Protein AF-A0A661P5J9-F1 (afdb_monomer_lite)

Foldseek 3Di:
DDDDPDDPLLVCLQVLHQPCPPPPCSPDCNRPCNVRSFHDDPCGPPDDDDDPD

Sequence (53 aa):
MARYTGPVCRMCRRENTKLFLKGDRCYTDKCALERRNYAPGQHGQGRIKVSDY

Structure (mmCIF, N/CA/C/O backbone):
data_AF-A0A661P5J9-F1
#
_entry.id   AF-A0A661P5J9-F1
#
loop_
_atom_site.group_PDB
_atom_site.id
_atom_site.type_symbol
_atom_site.label_atom_id
_atom_site.label_alt_id
_atom_site.label_comp_id
_atom_site.label_asym_id
_atom_site.label_entity_id
_atom_site.label_seq_id
_atom_site.pdbx_PDB_ins_code
_atom_site.Cartn_x
_atom_site.Cartn_y
_atom_site.Cartn_z
_atom_site.occupancy
_atom_site.B_iso_or_equiv
_atom_site.auth_seq_id
_atom_site.auth_comp_id
_atom_site.auth_asym_id
_atom_site.auth_atom_id
_atom_site.pdbx_PDB_model_num
ATOM 1 N N . MET A 1 1 ? -12.137 -13.520 -18.439 1.00 57.72 1 MET A N 1
ATOM 2 C CA . MET A 1 1 ? -11.414 -12.402 -17.787 1.00 57.72 1 MET A CA 1
ATOM 3 C C . MET A 1 1 ? -10.735 -12.918 -16.529 1.00 57.72 1 MET A C 1
ATOM 5 O O . MET A 1 1 ? -11.428 -13.430 -15.659 1.00 57.72 1 MET A O 1
ATOM 9 N N . ALA A 1 2 ? -9.408 -12.826 -16.436 1.00 84.44 2 ALA A N 1
ATOM 10 C CA . ALA A 1 2 ? -8.674 -13.255 -15.246 1.00 84.44 2 ALA A CA 1
ATOM 11 C C . ALA A 1 2 ? -8.623 -12.111 -14.222 1.00 84.44 2 ALA A C 1
ATOM 13 O O . ALA A 1 2 ? -8.215 -11.000 -14.551 1.00 84.44 2 ALA A O 1
ATOM 14 N N . ARG A 1 3 ? -9.061 -12.371 -12.987 1.00 88.50 3 ARG A N 1
ATOM 15 C CA . ARG A 1 3 ? -8.938 -11.433 -11.861 1.00 88.50 3 ARG A CA 1
ATOM 16 C C . ARG A 1 3 ? -7.701 -11.787 -11.042 1.00 88.50 3 ARG A C 1
ATOM 18 O O . ARG A 1 3 ? -7.359 -12.959 -10.913 1.00 88.50 3 ARG A O 1
ATOM 25 N N . TYR A 1 4 ? -7.056 -10.784 -10.4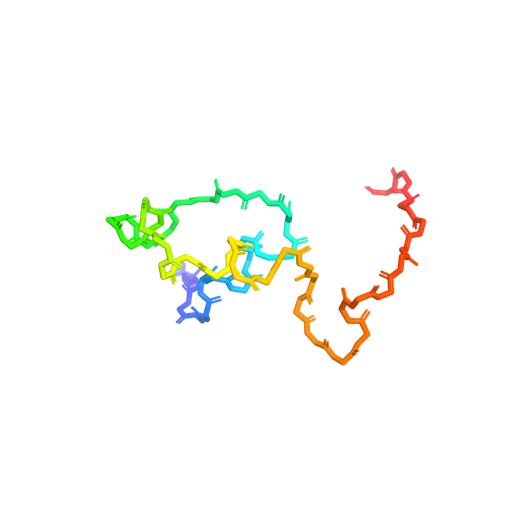55 1.00 89.38 4 TYR A N 1
ATOM 26 C CA . TYR A 1 4 ? -5.945 -11.017 -9.538 1.00 89.38 4 TYR A CA 1
ATOM 27 C C . TYR A 1 4 ? -6.456 -11.570 -8.199 1.00 89.38 4 TYR A C 1
ATOM 29 O O . TYR A 1 4 ? -7.189 -10.890 -7.486 1.00 89.38 4 TYR A O 1
ATOM 37 N N . THR A 1 5 ? -6.043 -12.787 -7.843 1.00 91.56 5 THR A N 1
ATOM 38 C CA . THR A 1 5 ? -6.406 -13.475 -6.583 1.00 91.56 5 THR A CA 1
ATOM 39 C C . THR A 1 5 ? -5.258 -13.539 -5.572 1.00 91.56 5 THR A C 1
ATOM 41 O O . THR A 1 5 ? -5.380 -14.151 -4.513 1.00 91.56 5 THR A O 1
ATOM 44 N N . GLY A 1 6 ? -4.124 -12.912 -5.887 1.00 92.25 6 GLY A N 1
ATOM 45 C CA . GLY A 1 6 ? -2.941 -12.915 -5.038 1.00 92.25 6 GLY A CA 1
ATOM 46 C C . GLY A 1 6 ? -3.030 -11.975 -3.823 1.00 92.25 6 GLY A C 1
ATOM 47 O O . GLY A 1 6 ? -4.076 -11.406 -3.500 1.00 92.25 6 GLY A O 1
ATOM 48 N N . PRO A 1 7 ? -1.903 -11.758 -3.124 1.00 93.38 7 PRO A N 1
ATOM 49 C CA . PRO A 1 7 ? -1.859 -10.938 -1.917 1.00 93.38 7 PRO A CA 1
ATOM 50 C C . PRO A 1 7 ? -2.089 -9.442 -2.201 1.00 93.38 7 PRO A C 1
ATOM 52 O O . PRO A 1 7 ? -1.158 -8.698 -2.488 1.00 93.38 7 PRO A O 1
ATOM 55 N N . VAL A 1 8 ? -3.317 -8.960 -2.003 1.00 94.38 8 VAL A N 1
ATOM 56 C CA . VAL A 1 8 ? -3.716 -7.558 -2.268 1.00 94.38 8 VAL A CA 1
ATOM 57 C C . VAL A 1 8 ? -2.941 -6.499 -1.469 1.00 94.38 8 VAL A C 1
ATOM 59 O O . VAL A 1 8 ? -2.594 -5.451 -2.000 1.00 94.38 8 VAL A O 1
ATOM 62 N N . CYS A 1 9 ? -2.568 -6.773 -0.211 1.00 95.00 9 CYS A N 1
ATOM 63 C CA . CYS A 1 9 ? -1.773 -5.827 0.589 1.00 95.00 9 CYS A CA 1
ATOM 64 C C . CYS A 1 9 ? -0.353 -5.619 0.035 1.00 95.00 9 CYS A C 1
ATOM 66 O O . CYS A 1 9 ? 0.319 -4.668 0.432 1.00 95.00 9 CYS A O 1
ATOM 68 N N . ARG A 1 10 ? 0.119 -6.515 -0.846 1.00 94.69 10 ARG A N 1
ATOM 69 C CA . ARG A 1 10 ? 1.391 -6.363 -1.558 1.00 94.69 10 ARG A CA 1
ATOM 70 C C . ARG A 1 10 ? 1.325 -5.204 -2.548 1.00 94.69 10 ARG A C 1
ATOM 72 O O . ARG A 1 10 ? 2.318 -4.501 -2.674 1.00 94.69 10 ARG A O 1
ATOM 79 N N . MET A 1 11 ? 0.171 -4.997 -3.188 1.00 94.56 11 MET A N 1
ATOM 80 C CA . MET A 1 11 ? -0.032 -3.895 -4.129 1.00 94.56 11 MET A CA 1
ATOM 81 C C . MET A 1 11 ? 0.018 -2.551 -3.416 1.00 94.56 11 MET A C 1
ATOM 83 O O . MET A 1 11 ? 0.836 -1.723 -3.779 1.00 94.56 11 MET A O 1
ATOM 87 N N . CYS A 1 12 ? -0.727 -2.379 -2.316 1.00 95.44 12 CYS A N 1
ATOM 88 C CA . CYS A 1 12 ? -0.691 -1.126 -1.547 1.00 95.44 12 CYS A CA 1
ATOM 89 C C . CYS A 1 12 ? 0.738 -0.737 -1.127 1.00 95.44 12 CYS A C 1
ATOM 91 O O . CYS A 1 12 ? 1.109 0.428 -1.156 1.00 95.44 12 CYS A O 1
ATOM 93 N N . ARG A 1 13 ? 1.559 -1.729 -0.749 1.00 94.94 13 ARG A N 1
ATOM 94 C CA . ARG A 1 13 ? 2.962 -1.512 -0.365 1.00 94.94 13 ARG A CA 1
ATOM 95 C C . ARG A 1 13 ? 3.891 -1.246 -1.549 1.00 94.94 13 ARG A C 1
ATOM 97 O O . ARG A 1 13 ? 4.949 -0.673 -1.348 1.00 94.94 13 ARG A O 1
ATOM 104 N N . ARG A 1 14 ? 3.552 -1.713 -2.752 1.00 94.06 14 ARG A N 1
ATOM 105 C CA . ARG A 1 14 ? 4.321 -1.432 -3.971 1.00 94.06 14 ARG A CA 1
ATOM 106 C C . ARG A 1 14 ? 4.033 -0.021 -4.478 1.00 94.06 14 ARG A C 1
ATOM 108 O O . ARG A 1 14 ? 4.973 0.674 -4.833 1.00 94.06 14 ARG A O 1
ATOM 115 N N . GLU A 1 15 ? 2.770 0.383 -4.414 1.00 93.31 15 GLU A N 1
ATOM 116 C CA . GLU A 1 15 ? 2.281 1.699 -4.840 1.00 93.31 1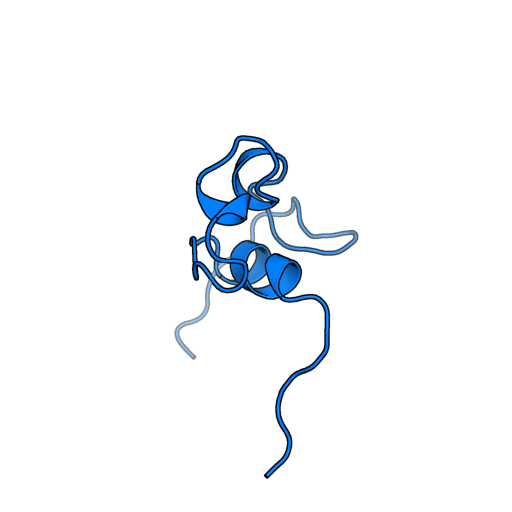5 GLU A CA 1
ATOM 117 C C . GLU A 1 15 ? 2.447 2.791 -3.770 1.00 93.31 15 GLU A C 1
ATOM 119 O O . GLU A 1 15 ? 2.029 3.924 -3.984 1.00 93.31 15 GLU A O 1
ATOM 124 N N . ASN A 1 16 ? 3.003 2.460 -2.594 1.00 91.00 16 ASN A N 1
ATOM 125 C CA . ASN A 1 16 ? 3.166 3.359 -1.440 1.00 91.00 16 ASN A CA 1
ATOM 126 C C . ASN A 1 16 ? 1.895 4.154 -1.061 1.00 91.00 16 ASN A C 1
ATOM 128 O O . ASN A 1 16 ? 1.973 5.243 -0.498 1.00 91.00 16 ASN A O 1
ATOM 132 N N . THR A 1 17 ? 0.710 3.607 -1.349 1.00 92.88 17 THR A N 1
ATOM 133 C CA . THR A 1 17 ? -0.588 4.272 -1.163 1.00 92.88 17 THR A CA 1
ATOM 134 C C . THR A 1 17 ? -1.658 3.276 -0.704 1.00 92.88 17 THR A C 1
ATOM 136 O O . THR A 1 17 ? -1.602 2.070 -0.977 1.00 92.88 17 THR A O 1
ATOM 139 N N . LYS A 1 18 ? -2.659 3.750 0.055 1.00 93.94 18 LYS A N 1
ATOM 140 C CA . LYS A 1 18 ? -3.783 2.904 0.490 1.00 93.94 18 LYS A CA 1
ATOM 141 C C . LYS A 1 18 ? -4.772 2.721 -0.662 1.00 93.94 18 LYS A C 1
ATOM 143 O O . LYS A 1 18 ? -5.554 3.612 -0.952 1.00 93.94 18 LYS A O 1
ATOM 148 N N . LEU A 1 19 ? -4.787 1.522 -1.244 1.00 93.56 19 LEU A N 1
ATOM 149 C CA . LEU A 1 19 ? -5.749 1.136 -2.291 1.00 93.56 19 LEU A CA 1
ATOM 150 C C . LEU A 1 19 ? -7.081 0.582 -1.744 1.00 93.56 19 LEU A C 1
ATOM 152 O O . LEU A 1 19 ? -7.952 0.205 -2.515 1.00 93.56 19 LEU A O 1
ATOM 156 N N . PHE A 1 20 ? -7.218 0.435 -0.421 1.00 93.69 20 PHE A N 1
ATOM 157 C CA . PHE A 1 20 ? -8.429 -0.062 0.262 1.00 93.69 20 PHE A CA 1
ATOM 158 C C . PHE A 1 20 ? -9.000 -1.415 -0.226 1.00 93.69 20 PHE A C 1
ATOM 160 O O . PHE A 1 20 ? -10.130 -1.773 0.089 1.00 93.69 20 PHE A O 1
ATOM 167 N N . LEU A 1 21 ? -8.182 -2.253 -0.876 1.00 93.06 21 LEU A N 1
ATOM 168 C CA . LEU A 1 21 ? -8.578 -3.565 -1.424 1.00 93.06 21 LEU A CA 1
ATOM 169 C C . LEU A 1 21 ? -8.997 -4.623 -0.377 1.00 93.06 21 LEU A C 1
ATOM 171 O O . LEU A 1 21 ? -9.400 -5.722 -0.747 1.00 93.06 21 LEU A O 1
ATOM 175 N N . LYS A 1 22 ? -8.855 -4.341 0.927 1.00 91.50 22 LYS A N 1
ATOM 176 C CA . LYS A 1 22 ? -9.316 -5.216 2.025 1.00 91.50 22 LYS A CA 1
ATOM 177 C C . LYS A 1 22 ? -10.463 -4.620 2.854 1.00 91.50 22 LYS A C 1
ATOM 179 O O . LYS A 1 22 ? -10.768 -5.189 3.901 1.00 91.50 22 LYS A O 1
ATOM 184 N N . GLY A 1 23 ? -11.058 -3.502 2.430 1.00 91.38 23 GLY A N 1
ATOM 185 C CA . GLY A 1 23 ? -12.148 -2.846 3.162 1.00 91.38 23 GLY A CA 1
ATOM 186 C C . GLY A 1 23 ? -11.749 -2.494 4.598 1.00 91.38 23 GLY A C 1
ATOM 187 O O . GLY A 1 23 ? -10.701 -1.884 4.813 1.00 91.38 23 GLY A O 1
ATOM 188 N N . ASP A 1 24 ? -12.532 -2.952 5.576 1.00 92.69 24 ASP A N 1
ATOM 189 C CA . ASP A 1 24 ? -12.424 -2.610 7.006 1.00 92.69 24 ASP A CA 1
ATOM 190 C C . ASP A 1 24 ? -11.014 -2.747 7.584 1.00 92.69 24 ASP A C 1
ATOM 192 O O . ASP A 1 24 ? -10.535 -1.893 8.331 1.00 92.69 24 ASP A O 1
ATOM 196 N N . ARG A 1 25 ? -10.274 -3.787 7.181 1.00 91.25 25 ARG A N 1
ATOM 197 C CA . ARG A 1 25 ? -8.905 -4.001 7.669 1.00 91.25 25 ARG A CA 1
ATOM 198 C C . ARG A 1 25 ? -7.969 -2.839 7.318 1.00 91.25 25 ARG A C 1
ATOM 200 O O . ARG A 1 25 ? -7.011 -2.602 8.055 1.00 91.25 25 ARG A O 1
ATOM 207 N N . CYS A 1 26 ? -8.202 -2.139 6.209 1.00 93.69 26 CYS A N 1
ATOM 208 C CA . CYS A 1 26 ? -7.366 -1.023 5.762 1.00 93.69 26 CYS A CA 1
ATOM 209 C C . CYS A 1 26 ? -7.475 0.221 6.656 1.00 93.69 26 CYS A C 1
ATOM 211 O O . CYS A 1 26 ? -6.552 1.038 6.630 1.00 93.69 26 CYS A O 1
ATOM 213 N N . TYR A 1 27 ? -8.540 0.333 7.457 1.00 93.88 27 TYR A N 1
ATOM 214 C CA . TYR A 1 27 ? -8.741 1.420 8.423 1.00 93.88 27 TYR A CA 1
ATOM 215 C C . TYR A 1 27 ? -8.154 1.121 9.806 1.00 93.88 27 TYR A C 1
ATOM 217 O O . TYR A 1 27 ? -8.057 2.012 10.638 1.00 93.88 27 TYR A O 1
ATOM 225 N N . THR A 1 28 ? -7.740 -0.122 10.051 1.00 93.31 28 THR A N 1
ATOM 226 C CA . THR A 1 28 ? -7.138 -0.540 11.326 1.00 93.31 28 THR A CA 1
ATOM 227 C C . THR A 1 28 ? -5.610 -0.490 11.287 1.00 93.31 28 THR A C 1
ATOM 229 O O . THR A 1 28 ? -4.999 -0.622 10.222 1.00 93.31 28 THR A O 1
ATOM 232 N N . ASP A 1 29 ? -4.978 -0.503 12.463 1.00 92.75 29 ASP A N 1
ATOM 233 C CA . ASP A 1 29 ? -3.515 -0.613 12.631 1.00 92.75 29 ASP A CA 1
ATOM 234 C C . ASP A 1 29 ? -2.934 -1.939 12.104 1.00 92.75 29 ASP A C 1
ATOM 236 O O . ASP A 1 29 ? -1.724 -2.125 11.958 1.00 92.75 29 ASP A O 1
ATOM 240 N N . LYS A 1 30 ? -3.802 -2.905 11.770 1.00 92.31 30 LYS A N 1
ATOM 241 C CA . LYS A 1 30 ? -3.414 -4.170 11.128 1.00 92.31 30 LYS A CA 1
ATOM 242 C C . LYS A 1 30 ? -3.172 -4.014 9.621 1.00 92.31 30 LYS A C 1
ATOM 244 O O . LYS A 1 30 ? -2.867 -5.017 8.949 1.00 92.31 30 LYS A O 1
ATOM 249 N N . CYS A 1 31 ? -3.328 -2.808 9.073 1.00 95.00 31 CYS A N 1
ATOM 250 C CA . CYS A 1 31 ? -2.998 -2.489 7.694 1.00 95.00 31 CYS A CA 1
ATOM 251 C C . CYS A 1 31 ? -1.498 -2.698 7.435 1.00 95.00 31 CYS A C 1
ATOM 253 O O . CYS A 1 31 ? -0.631 -2.336 8.227 1.00 95.00 31 CYS A O 1
ATOM 255 N N . ALA A 1 32 ? -1.174 -3.323 6.302 1.00 93.06 32 ALA A N 1
ATOM 256 C CA . ALA A 1 32 ? 0.212 -3.635 5.972 1.00 93.06 32 ALA A CA 1
ATOM 257 C C . ALA A 1 32 ? 1.039 -2.388 5.633 1.00 93.06 32 ALA A C 1
ATOM 259 O O . ALA A 1 32 ? 2.259 -2.463 5.740 1.00 93.06 32 ALA A O 1
ATOM 260 N N . LEU A 1 33 ? 0.3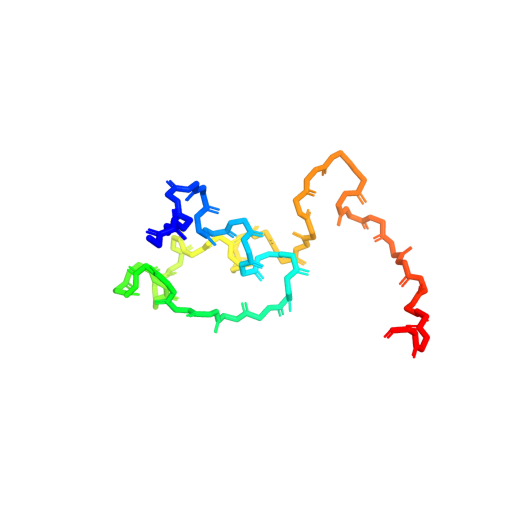83 -1.296 5.223 1.00 93.69 33 LEU A N 1
ATOM 261 C CA . LEU A 1 33 ? 1.040 -0.035 4.894 1.00 93.69 33 LEU A CA 1
ATOM 262 C C . LEU A 1 33 ? 1.520 0.678 6.162 1.00 93.69 33 LEU A C 1
ATOM 264 O O . LEU A 1 33 ? 2.701 0.974 6.254 1.00 93.69 33 LEU A O 1
ATOM 268 N N . GLU A 1 34 ? 0.654 0.815 7.172 1.00 93.25 34 GLU A N 1
ATOM 269 C CA . GLU A 1 34 ? 1.006 1.415 8.473 1.00 93.25 34 GLU A CA 1
ATOM 270 C C . GLU A 1 34 ? 2.190 0.699 9.130 1.00 93.25 34 GLU A C 1
ATOM 272 O O . GLU A 1 34 ? 3.142 1.312 9.599 1.00 93.25 34 GLU A O 1
ATOM 277 N N . ARG A 1 35 ? 2.179 -0.639 9.105 1.00 92.94 35 ARG A N 1
ATOM 278 C CA . ARG A 1 35 ? 3.234 -1.444 9.738 1.00 92.94 35 ARG A CA 1
ATOM 279 C C . ARG A 1 35 ? 4.518 -1.535 8.913 1.00 92.94 35 ARG A C 1
ATOM 281 O O . ARG A 1 35 ? 5.575 -1.828 9.464 1.00 92.94 35 ARG A O 1
ATOM 288 N N . ARG A 1 36 ? 4.426 -1.436 7.584 1.00 92.81 36 ARG A N 1
ATOM 289 C CA . ARG A 1 36 ? 5.536 -1.673 6.644 1.00 92.81 36 ARG A CA 1
ATOM 290 C C . ARG A 1 36 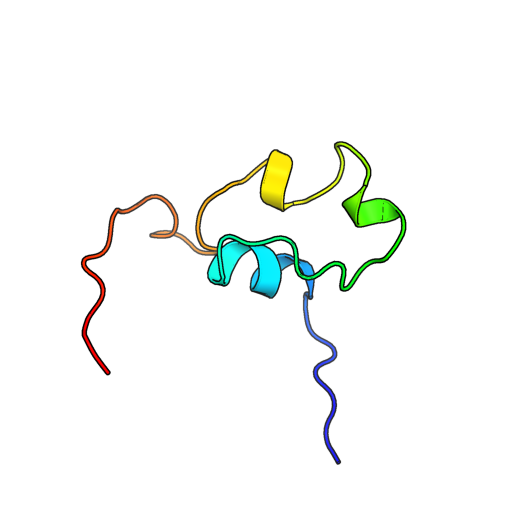? 5.396 -0.769 5.423 1.00 92.81 36 ARG A C 1
ATOM 292 O O . ARG A 1 36 ? 5.094 -1.249 4.324 1.00 92.81 36 ARG A O 1
ATOM 299 N N . ASN A 1 37 ? 5.648 0.520 5.632 1.00 91.19 37 ASN A N 1
ATOM 300 C CA . ASN A 1 37 ? 5.575 1.562 4.607 1.00 91.19 37 ASN A CA 1
ATOM 301 C C . ASN A 1 37 ? 6.804 1.556 3.676 1.00 91.19 37 ASN A C 1
ATOM 303 O O . ASN A 1 37 ? 7.572 2.509 3.607 1.00 91.19 37 ASN A O 1
ATOM 307 N N . TYR A 1 38 ? 7.053 0.412 3.049 1.00 93.19 38 TYR A N 1
ATOM 308 C CA . TYR A 1 38 ? 8.129 0.197 2.090 1.00 93.19 38 TYR A CA 1
ATOM 309 C C . TYR A 1 38 ? 7.765 -0.973 1.176 1.00 93.19 38 TYR A C 1
ATOM 311 O O . TYR A 1 38 ? 6.960 -1.848 1.551 1.00 93.19 38 TYR A O 1
ATOM 319 N N . ALA A 1 39 ? 8.393 -1.015 0.002 1.00 94.00 39 ALA A N 1
ATOM 320 C CA . ALA A 1 39 ? 8.092 -1.987 -1.036 1.00 94.00 39 ALA A CA 1
ATOM 321 C C . ALA A 1 39 ? 8.247 -3.443 -0.540 1.00 94.00 39 ALA A C 1
ATOM 323 O O . ALA A 1 39 ? 9.014 -3.741 0.379 1.00 94.00 39 ALA A O 1
ATOM 324 N N . PRO A 1 40 ? 7.493 -4.399 -1.103 1.00 94.50 40 PRO A N 1
ATOM 325 C CA . PRO A 1 40 ? 7.644 -5.809 -0.761 1.00 94.50 40 PRO A CA 1
ATOM 326 C C . PRO A 1 40 ? 8.925 -6.410 -1.367 1.00 94.50 40 PRO A C 1
ATOM 328 O O . PRO A 1 40 ? 9.248 -6.139 -2.520 1.00 94.50 40 PRO A O 1
ATOM 331 N N . GLY A 1 41 ? 9.586 -7.311 -0.632 1.00 93.06 41 GLY A N 1
ATOM 332 C CA . GLY A 1 41 ? 10.774 -8.056 -1.082 1.00 93.06 41 GLY A CA 1
ATOM 333 C C . GLY A 1 41 ? 12.046 -7.710 -0.300 1.00 93.06 41 GLY A C 1
ATOM 334 O O . GLY A 1 41 ? 12.032 -6.802 0.527 1.00 93.06 41 GLY A O 1
ATOM 335 N N . GLN A 1 42 ? 13.136 -8.438 -0.572 1.00 94.38 42 GLN A N 1
ATOM 336 C CA . GLN A 1 42 ? 14.424 -8.299 0.131 1.00 94.38 42 GLN A CA 1
ATOM 337 C C . GLN A 1 42 ? 15.012 -6.885 0.015 1.00 94.38 42 GLN A C 1
ATOM 339 O O . GLN A 1 42 ? 15.511 -6.334 0.988 1.00 94.38 42 GLN A O 1
ATOM 344 N N . HIS A 1 43 ? 14.895 -6.266 -1.160 1.00 94.00 43 HIS A N 1
ATOM 345 C CA . HIS A 1 43 ? 15.404 -4.915 -1.430 1.00 94.00 43 HIS A CA 1
ATOM 346 C C . HIS A 1 43 ? 14.361 -3.818 -1.191 1.00 94.00 43 HIS A C 1
ATOM 348 O O . HIS A 1 43 ? 14.547 -2.678 -1.603 1.00 94.00 43 HIS A O 1
ATOM 354 N N . GLY A 1 44 ? 13.246 -4.149 -0.536 1.00 90.75 44 GLY A N 1
ATOM 355 C CA . GLY A 1 44 ? 12.101 -3.254 -0.404 1.00 90.75 44 GLY A CA 1
ATOM 356 C C . GLY A 1 44 ?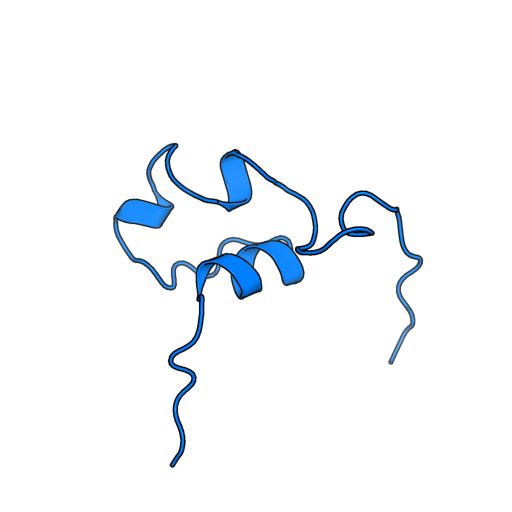 12.360 -1.974 0.394 1.00 90.75 44 GLY A C 1
ATOM 357 O O . GLY A 1 44 ? 11.618 -1.012 0.236 1.00 90.75 44 GLY A O 1
ATOM 358 N N . GLN A 1 45 ? 13.398 -1.964 1.235 1.00 91.38 45 GLN A N 1
ATOM 359 C CA . GLN A 1 45 ? 13.803 -0.804 2.039 1.00 91.38 45 GLN A CA 1
ATOM 360 C C . GLN A 1 45 ? 14.789 0.128 1.317 1.00 91.38 45 GLN A C 1
ATOM 362 O O . GLN A 1 45 ? 15.073 1.218 1.810 1.00 91.38 45 GLN A O 1
ATOM 367 N N . GLY A 1 46 ? 15.325 -0.287 0.166 1.00 89.50 46 GLY A N 1
ATOM 368 C CA . GLY A 1 46 ? 16.219 0.549 -0.627 1.00 89.50 46 GLY A CA 1
ATOM 369 C C . GLY A 1 46 ? 15.472 1.728 -1.248 1.00 89.50 46 GLY A C 1
ATOM 370 O O . GLY A 1 46 ? 14.323 1.600 -1.669 1.00 89.50 46 GLY A O 1
ATOM 371 N N . ARG A 1 47 ? 16.135 2.884 -1.336 1.00 87.19 47 ARG A N 1
ATOM 372 C CA . ARG A 1 47 ? 15.633 4.018 -2.123 1.00 87.19 47 ARG A CA 1
ATOM 373 C C . ARG A 1 47 ? 15.947 3.780 -3.597 1.00 87.19 47 ARG A C 1
ATOM 375 O O . ARG A 1 47 ? 17.062 3.391 -3.930 1.00 87.19 47 ARG A O 1
ATOM 382 N N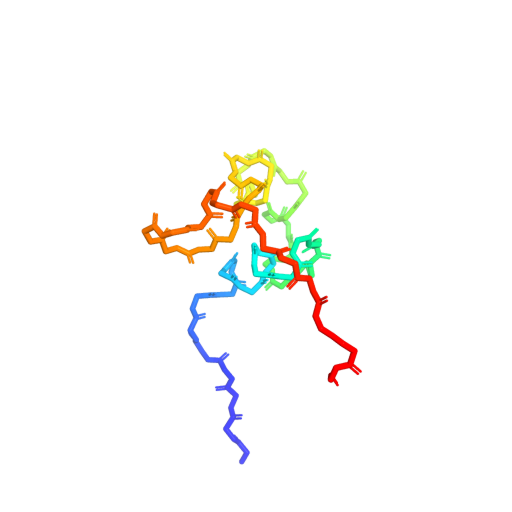 . ILE A 1 48 ? 14.971 4.030 -4.464 1.00 88.88 48 ILE A N 1
ATOM 383 C CA . ILE A 1 48 ? 15.088 3.839 -5.912 1.00 88.88 48 ILE A CA 1
ATOM 384 C C . ILE A 1 48 ? 14.776 5.175 -6.587 1.00 88.88 48 ILE A C 1
ATOM 386 O O . ILE A 1 48 ? 13.819 5.848 -6.205 1.00 88.88 48 ILE A O 1
ATOM 390 N N . LYS A 1 49 ? 15.583 5.567 -7.576 1.00 91.62 49 LYS A N 1
ATOM 391 C CA . LYS A 1 49 ? 15.281 6.712 -8.439 1.00 91.62 49 LYS A CA 1
ATOM 392 C C . LYS A 1 49 ? 14.192 6.296 -9.430 1.00 91.62 49 LYS A C 1
ATOM 394 O O . LYS A 1 49 ? 14.364 5.301 -10.130 1.00 91.62 49 LYS A O 1
ATOM 399 N N . VAL A 1 50 ? 13.084 7.033 -9.462 1.00 90.06 50 VAL A N 1
ATOM 400 C CA . VAL A 1 50 ? 11.986 6.792 -10.409 1.00 90.06 50 VAL A CA 1
ATOM 401 C C . VAL A 1 50 ? 12.404 7.292 -11.797 1.00 90.06 50 VAL A C 1
ATOM 403 O O . VAL A 1 50 ? 13.103 8.299 -11.904 1.00 90.06 50 VAL A O 1
ATOM 406 N N . SER A 1 51 ? 12.036 6.544 -12.834 1.00 94.19 51 SER A N 1
ATOM 407 C CA . SER A 1 51 ? 12.241 6.892 -14.245 1.00 94.19 51 SER A CA 1
ATOM 408 C C . SER A 1 51 ? 10.923 7.404 -14.833 1.00 94.19 51 SER A C 1
ATOM 410 O O . SER A 1 51 ? 9.872 7.006 -14.347 1.00 94.19 51 SER A O 1
ATOM 412 N N . ASP A 1 52 ? 10.976 8.251 -15.863 1.00 94.38 52 ASP A N 1
ATOM 413 C CA . ASP A 1 52 ? 9.797 8.849 -16.521 1.00 94.38 52 ASP A CA 1
ATOM 414 C C . ASP A 1 52 ? 9.005 7.899 -17.444 1.00 94.38 52 ASP A C 1
ATOM 416 O O . ASP A 1 52 ? 8.139 8.353 -18.189 1.00 94.38 52 ASP A O 1
ATOM 420 N N . TYR A 1 53 ? 9.321 6.601 -17.441 1.00 83.88 53 TYR A N 1
ATOM 421 C CA . TYR A 1 53 ? 8.547 5.589 -18.165 1.00 83.88 53 TYR A CA 1
ATOM 422 C C . TYR A 1 53 ? 7.239 5.272 -17.435 1.00 83.88 53 TYR A C 1
ATOM 424 O O . TYR A 1 53 ? 6.175 5.330 -18.089 1.00 83.88 53 TYR A O 1
#

Secondary structure (DSSP, 8-state):
-PPP-S-HHHHHHHTTS---TTGGGGGSTT-HHHH--S-SSTTTTS--PPP--

Radius of gyration: 12.52 Å; chains: 1; bounding box: 29×22×31 Å

pLDDT: mean 91.72, std 5.3, range [57.72, 95.44]